Protein AF-A0A5F5XCV0-F1 (afdb_monomer)

Structure (mmCIF, N/CA/C/O backbone):
data_AF-A0A5F5XCV0-F1
#
_entry.id   AF-A0A5F5XCV0-F1
#
loop_
_atom_site.group_PDB
_atom_site.id
_atom_site.type_symbol
_atom_site.label_atom_id
_atom_site.label_alt_id
_atom_site.label_comp_id
_atom_site.label_asym_id
_atom_site.label_entity_id
_atom_site.label_seq_id
_atom_site.pdbx_PDB_ins_code
_atom_site.Cartn_x
_atom_site.Cartn_y
_atom_site.Cartn_z
_atom_site.occupancy
_atom_site.B_iso_or_equiv
_atom_site.auth_seq_id
_atom_site.auth_comp_id
_atom_site.auth_asym_id
_atom_site.auth_atom_id
_atom_site.pdbx_PDB_model_num
ATOM 1 N N . MET A 1 1 ? 91.899 13.703 -34.867 1.00 47.97 1 MET A N 1
ATOM 2 C CA . MET A 1 1 ? 92.633 13.160 -33.700 1.00 47.97 1 MET A CA 1
ATOM 3 C C . MET A 1 1 ? 92.925 14.343 -32.798 1.00 47.97 1 MET A C 1
ATOM 5 O O . MET A 1 1 ? 93.444 15.302 -33.359 1.00 47.97 1 MET A O 1
ATOM 9 N N . PRO A 1 2 ? 92.564 14.381 -31.502 1.00 49.28 2 PRO A N 1
ATOM 10 C CA . PRO A 1 2 ? 92.148 13.338 -30.543 1.00 49.28 2 PRO A CA 1
ATOM 11 C C . PRO A 1 2 ? 90.607 13.345 -30.382 1.00 49.28 2 PRO A C 1
ATOM 13 O O . PRO A 1 2 ? 89.945 14.008 -31.168 1.00 49.28 2 PRO A O 1
ATOM 16 N N . GLY A 1 3 ? 89.909 12.650 -29.487 1.00 38.75 3 GLY A N 1
ATOM 17 C CA . GLY A 1 3 ? 90.218 11.751 -28.380 1.00 38.75 3 GLY A CA 1
ATOM 18 C C . GLY A 1 3 ? 88.860 11.405 -27.751 1.00 38.75 3 GLY A C 1
ATOM 19 O O . GLY A 1 3 ? 88.042 12.288 -27.515 1.00 38.75 3 GLY A O 1
ATOM 20 N N . THR A 1 4 ? 88.583 10.117 -27.599 1.00 46.50 4 THR A N 1
ATOM 21 C CA . THR A 1 4 ? 87.334 9.547 -27.084 1.00 46.50 4 THR A CA 1
ATOM 22 C C . THR A 1 4 ? 87.167 9.822 -25.591 1.00 46.50 4 THR A C 1
ATOM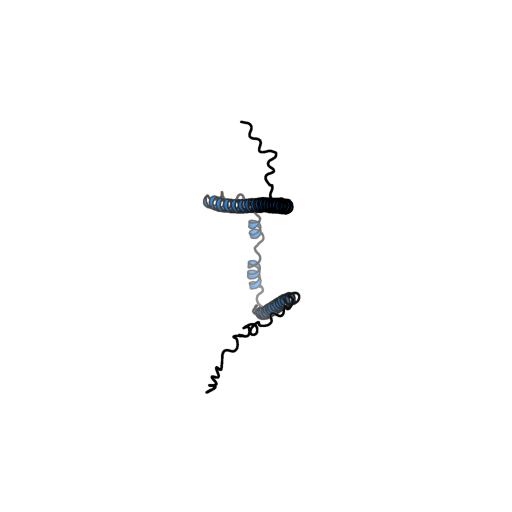 24 O O . THR A 1 4 ? 87.971 9.332 -24.800 1.00 46.50 4 THR A O 1
ATOM 27 N N . GLU A 1 5 ? 86.094 10.514 -25.200 1.00 46.44 5 GLU A N 1
ATOM 28 C CA . GLU A 1 5 ? 85.606 10.512 -23.818 1.00 46.44 5 GLU A CA 1
ATOM 29 C C . GLU A 1 5 ? 84.373 9.617 -23.681 1.00 46.44 5 GLU A C 1
ATOM 31 O O . GLU A 1 5 ? 83.333 9.804 -24.314 1.00 46.44 5 GLU A O 1
ATOM 36 N N . VAL A 1 6 ? 84.533 8.620 -22.819 1.00 48.06 6 VAL A N 1
ATOM 37 C CA . VAL A 1 6 ? 83.516 7.686 -22.356 1.00 48.06 6 VAL A CA 1
ATOM 38 C C . VAL A 1 6 ? 82.695 8.388 -21.273 1.00 48.06 6 VAL A C 1
ATOM 40 O O . VAL A 1 6 ? 83.192 8.627 -20.176 1.00 48.06 6 VAL A O 1
ATOM 43 N N . ARG A 1 7 ? 81.422 8.692 -21.552 1.00 42.59 7 ARG A N 1
ATOM 44 C CA . ARG A 1 7 ? 80.430 9.029 -20.518 1.00 42.59 7 ARG A CA 1
ATOM 45 C C . ARG A 1 7 ? 79.436 7.890 -20.374 1.00 42.59 7 ARG A C 1
ATOM 47 O O . ARG A 1 7 ? 78.501 7.738 -21.152 1.00 42.59 7 ARG A O 1
ATOM 54 N N . THR A 1 8 ? 79.665 7.093 -19.342 1.00 43.56 8 THR A N 1
ATOM 55 C CA . THR A 1 8 ? 78.715 6.132 -18.795 1.00 43.56 8 THR A CA 1
ATOM 56 C C . THR A 1 8 ? 77.560 6.880 -18.129 1.00 43.56 8 THR A C 1
ATOM 58 O O . THR A 1 8 ? 77.754 7.485 -17.075 1.00 43.56 8 THR A O 1
ATOM 61 N N . TRP A 1 9 ? 76.357 6.797 -18.698 1.00 41.25 9 TRP A N 1
ATOM 62 C CA . TRP A 1 9 ? 75.122 7.044 -17.956 1.00 41.25 9 TRP A CA 1
ATOM 63 C C . TRP A 1 9 ? 74.501 5.706 -17.576 1.00 41.25 9 TRP A C 1
ATOM 65 O O . TRP A 1 9 ? 74.055 4.919 -18.406 1.00 41.25 9 TRP A O 1
ATOM 75 N N . ARG A 1 10 ? 74.560 5.456 -16.273 1.00 38.31 10 ARG A N 1
ATOM 76 C CA . ARG A 1 10 ? 73.857 4.416 -15.537 1.00 38.31 10 ARG A CA 1
ATOM 77 C C . ARG A 1 10 ? 72.478 4.978 -15.146 1.00 38.31 10 ARG A C 1
ATOM 79 O O . ARG A 1 10 ? 72.411 6.123 -14.714 1.00 38.31 10 ARG A O 1
ATOM 86 N N . LEU A 1 11 ? 71.462 4.109 -15.208 1.00 39.38 11 LEU A N 1
ATOM 87 C CA . LEU A 1 11 ? 70.091 4.209 -14.667 1.00 39.38 11 LEU A CA 1
ATOM 88 C C . LEU A 1 11 ? 69.065 5.060 -15.435 1.00 39.38 11 LEU A C 1
ATOM 90 O O . LEU A 1 11 ? 68.991 6.270 -15.276 1.00 39.38 11 LEU A O 1
ATOM 94 N N . ALA A 1 12 ? 68.172 4.361 -16.139 1.00 36.94 12 ALA A N 1
ATOM 95 C CA . ALA A 1 12 ? 66.732 4.382 -15.854 1.00 36.94 12 ALA A CA 1
ATOM 96 C C . ALA A 1 12 ? 66.093 3.174 -16.563 1.00 36.94 12 ALA A C 1
ATOM 98 O O . ALA A 1 12 ? 65.501 3.277 -17.633 1.00 36.94 12 ALA A O 1
ATOM 99 N N . SER A 1 13 ? 66.313 1.988 -15.992 1.00 43.50 13 SER A N 1
ATOM 100 C CA . SER A 1 13 ? 65.548 0.785 -16.312 1.00 43.50 13 SER A CA 1
ATOM 101 C C . SER A 1 13 ? 64.083 1.010 -15.952 1.00 43.50 13 SER A C 1
ATOM 103 O O . SER A 1 13 ? 63.786 1.623 -14.928 1.00 43.50 13 SER A O 1
ATOM 105 N N . GLY A 1 14 ? 63.203 0.525 -16.826 1.00 40.91 14 GLY A N 1
ATOM 106 C CA . GLY A 1 14 ? 61.768 0.747 -16.794 1.00 40.91 14 GLY A CA 1
ATOM 107 C C . GLY A 1 14 ? 61.116 0.524 -15.433 1.00 40.91 14 GLY A C 1
ATOM 108 O O . GLY A 1 14 ? 61.407 -0.432 -14.716 1.00 40.91 14 GLY A O 1
ATOM 109 N N . SER A 1 15 ? 60.185 1.428 -15.142 1.00 44.56 15 SER A N 1
ATOM 110 C CA . SER A 1 15 ? 59.075 1.198 -14.232 1.00 44.56 15 SER A CA 1
ATOM 111 C C . SER A 1 15 ? 58.282 -0.012 -14.731 1.00 44.56 15 SER A C 1
ATOM 113 O O . SER A 1 15 ? 57.563 0.061 -15.726 1.00 44.56 15 SER A O 1
ATOM 115 N N . ALA A 1 16 ? 58.474 -1.139 -14.059 1.00 45.16 16 ALA A N 1
ATOM 116 C CA . ALA A 1 16 ? 57.535 -2.244 -14.031 1.00 45.16 16 ALA A CA 1
ATOM 117 C C . ALA A 1 16 ? 57.217 -2.471 -12.553 1.00 45.16 16 ALA A C 1
ATOM 119 O O . ALA A 1 16 ? 57.832 -3.298 -11.883 1.00 45.16 16 ALA A O 1
ATOM 120 N N . GLU A 1 17 ? 56.315 -1.644 -12.031 1.00 46.38 17 GLU A N 1
ATOM 121 C CA . GLU A 1 17 ? 55.653 -1.892 -10.755 1.00 46.38 17 GLU A CA 1
ATOM 122 C C . GLU A 1 17 ? 54.860 -3.208 -10.872 1.00 46.38 17 GLU A C 1
ATOM 124 O O . GLU A 1 17 ? 54.007 -3.324 -11.758 1.00 46.38 17 GLU A O 1
ATOM 129 N N . PRO A 1 18 ? 55.125 -4.225 -10.035 1.00 45.50 18 PRO A N 1
ATOM 130 C CA . PRO A 1 18 ? 54.272 -5.398 -9.963 1.00 45.50 18 PRO A CA 1
ATOM 131 C C . PRO A 1 18 ? 52.970 -5.048 -9.234 1.00 45.50 18 PRO A C 1
ATOM 133 O O . PRO A 1 18 ? 52.970 -4.452 -8.159 1.00 45.50 18 PRO A O 1
ATOM 136 N N . SER A 1 19 ? 51.858 -5.452 -9.842 1.00 44.06 19 SER A N 1
ATOM 137 C CA . SER A 1 19 ? 50.485 -5.323 -9.361 1.00 44.06 19 SER A CA 1
ATOM 138 C C . SER A 1 19 ? 50.319 -5.593 -7.855 1.00 44.06 19 SER A C 1
ATOM 140 O O . SER A 1 19 ? 50.746 -6.650 -7.379 1.00 44.06 19 SER A O 1
ATOM 142 N N . PRO A 1 20 ? 49.596 -4.746 -7.097 1.00 43.84 20 PRO A N 1
ATOM 143 C CA . PRO A 1 20 ? 49.143 -5.090 -5.758 1.00 43.84 20 PRO A CA 1
ATOM 144 C C . PRO A 1 20 ? 47.879 -5.945 -5.897 1.00 43.84 20 PRO A C 1
ATOM 146 O O . PRO A 1 20 ? 46.755 -5.483 -5.721 1.00 43.84 20 PRO A O 1
ATOM 149 N N . SER A 1 21 ? 48.041 -7.197 -6.318 1.00 52.34 21 SER A N 1
ATOM 150 C CA . SER A 1 21 ? 46.919 -8.125 -6.507 1.00 52.34 21 SER A CA 1
ATOM 151 C C . SER A 1 21 ? 47.258 -9.507 -5.980 1.00 52.34 21 SER A C 1
ATOM 153 O O . SER A 1 21 ? 47.162 -10.488 -6.702 1.00 52.34 21 SER A O 1
ATOM 155 N N . ALA A 1 22 ? 47.689 -9.594 -4.727 1.00 51.59 22 ALA A N 1
ATOM 156 C CA . ALA A 1 22 ? 47.672 -10.842 -3.974 1.00 51.59 22 ALA A CA 1
ATOM 157 C C . ALA A 1 22 ? 48.136 -10.550 -2.555 1.00 5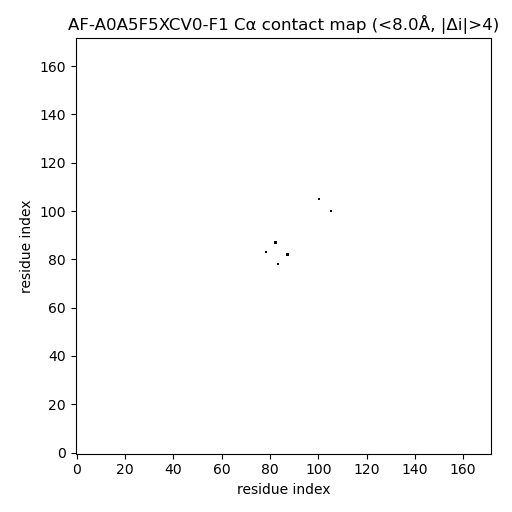1.59 22 ALA A C 1
ATOM 159 O O . ALA A 1 22 ? 49.332 -10.556 -2.305 1.00 51.59 22 ALA A O 1
ATOM 160 N N . LEU A 1 23 ? 47.201 -10.258 -1.654 1.00 51.03 23 LEU A N 1
ATOM 161 C CA . LEU A 1 23 ? 47.233 -10.625 -0.235 1.00 51.03 23 LEU A CA 1
ATOM 162 C C . LEU A 1 23 ? 45.992 -9.996 0.409 1.00 51.03 23 LEU A C 1
ATOM 164 O O . LEU A 1 23 ? 45.777 -8.796 0.280 1.00 51.03 23 LEU A O 1
ATOM 168 N N . TRP A 1 24 ? 45.206 -10.831 1.094 1.00 42.75 24 TRP A N 1
ATOM 169 C CA . TRP A 1 24 ? 43.953 -10.529 1.809 1.00 42.75 24 TRP A CA 1
ATOM 170 C C . TRP A 1 24 ? 42.642 -10.618 1.016 1.00 42.75 24 TRP A C 1
ATOM 172 O O . TRP A 1 24 ? 41.811 -9.720 1.045 1.00 42.75 24 TRP A O 1
ATOM 182 N N . PHE A 1 25 ? 42.380 -11.793 0.444 1.00 38.69 25 PHE A N 1
ATOM 183 C CA . PHE A 1 25 ? 41.033 -12.362 0.539 1.00 38.69 25 PHE A CA 1
ATOM 184 C C . PHE A 1 25 ? 41.095 -13.515 1.548 1.00 38.69 25 PHE A C 1
ATOM 186 O O . PHE A 1 25 ? 41.779 -14.504 1.271 1.00 38.69 25 PHE A O 1
ATOM 193 N N . PRO A 1 26 ? 40.445 -13.440 2.725 1.00 47.22 26 PRO A N 1
ATOM 194 C CA . PRO A 1 26 ? 40.157 -14.658 3.456 1.00 47.22 26 PRO A CA 1
ATOM 195 C C . PRO A 1 26 ? 39.203 -15.472 2.583 1.00 47.22 26 PRO A C 1
ATOM 197 O O . PRO A 1 26 ? 38.167 -14.977 2.142 1.00 47.22 26 PRO A O 1
ATOM 200 N N . ASN A 1 27 ? 39.617 -16.701 2.290 1.00 41.75 27 ASN A N 1
ATOM 201 C CA . ASN A 1 27 ? 38.875 -17.698 1.538 1.00 41.75 27 ASN A CA 1
ATOM 202 C C . ASN A 1 27 ? 37.406 -17.750 1.982 1.00 41.75 27 ASN A C 1
ATOM 204 O O . ASN A 1 27 ? 37.063 -18.405 2.965 1.00 41.75 27 ASN A O 1
ATOM 208 N N . GLY A 1 28 ? 36.532 -17.104 1.213 1.00 46.94 28 GLY A N 1
ATOM 209 C CA . GLY A 1 28 ? 35.109 -17.403 1.174 1.00 46.94 28 GLY A CA 1
ATOM 210 C C . GLY A 1 28 ? 34.927 -18.738 0.470 1.00 46.94 28 GLY A C 1
ATOM 211 O O . GLY A 1 28 ? 34.464 -18.788 -0.666 1.00 46.94 28 GLY A O 1
ATOM 212 N N . ALA A 1 29 ? 35.353 -19.821 1.122 1.00 41.91 29 ALA A N 1
ATOM 213 C CA . ALA A 1 29 ? 34.950 -21.153 0.726 1.00 41.91 29 ALA A CA 1
ATOM 214 C C . ALA A 1 29 ? 33.429 -21.200 0.876 1.00 41.91 29 ALA A C 1
ATOM 216 O O . ALA A 1 29 ? 32.887 -21.148 1.981 1.00 41.91 29 ALA A O 1
ATOM 217 N N . SER A 1 30 ? 32.755 -21.237 -0.265 1.00 53.91 30 SER A N 1
ATOM 218 C CA . SER A 1 30 ? 31.337 -21.496 -0.433 1.00 53.91 30 SER A CA 1
ATOM 219 C C . SER A 1 30 ? 30.989 -22.870 0.147 1.00 53.91 30 SER A C 1
ATOM 221 O O . SER A 1 30 ? 30.800 -23.856 -0.559 1.00 53.91 30 SER A O 1
ATOM 223 N N . ALA A 1 31 ? 30.882 -22.951 1.471 1.00 56.09 31 ALA A N 1
ATOM 224 C CA . ALA A 1 31 ? 30.218 -24.057 2.131 1.00 56.09 31 ALA A CA 1
ATOM 225 C C . ALA A 1 31 ? 28.718 -23.911 1.849 1.00 56.09 31 ALA A C 1
ATOM 227 O O . ALA A 1 31 ? 28.010 -23.122 2.472 1.00 56.09 31 ALA A O 1
ATOM 228 N N . HIS A 1 32 ? 28.255 -24.639 0.837 1.00 57.94 32 HIS A N 1
ATOM 229 C CA . HIS A 1 32 ? 26.856 -24.753 0.447 1.00 57.94 32 HIS A CA 1
ATOM 230 C C . HIS A 1 32 ? 25.911 -24.804 1.674 1.00 57.94 32 HIS A C 1
ATOM 232 O O . HIS A 1 32 ? 26.043 -25.705 2.509 1.00 57.94 32 HIS A O 1
ATOM 238 N N . PRO A 1 33 ? 24.891 -23.930 1.781 1.00 60.94 33 PRO A N 1
ATOM 239 C CA . PRO A 1 33 ? 24.037 -23.824 2.966 1.00 60.94 33 PRO A CA 1
ATOM 240 C C . PRO A 1 33 ? 22.978 -24.935 3.047 1.00 60.94 33 PRO A C 1
ATOM 242 O O . PRO A 1 33 ? 21.943 -24.765 3.676 1.00 60.94 33 PRO A O 1
ATOM 245 N N . LYS A 1 34 ? 23.191 -26.100 2.428 1.00 61.31 34 LYS A N 1
ATOM 246 C CA . LYS A 1 34 ? 22.213 -27.199 2.485 1.00 61.31 34 LYS A CA 1
ATOM 247 C C . LYS A 1 34 ? 22.233 -27.939 3.829 1.00 61.31 34 LYS A C 1
ATOM 249 O O . LYS A 1 34 ? 21.237 -28.550 4.200 1.00 61.31 34 LYS A O 1
ATOM 254 N N . MET A 1 35 ? 23.339 -27.857 4.578 1.00 62.44 35 MET A N 1
ATOM 255 C CA . MET A 1 35 ? 23.522 -28.594 5.841 1.00 62.44 35 MET A CA 1
ATOM 256 C C . MET A 1 35 ? 23.597 -27.697 7.087 1.00 62.44 35 MET A C 1
ATOM 258 O O . MET A 1 35 ? 23.279 -28.164 8.178 1.00 62.44 35 MET A O 1
ATOM 262 N N . ALA A 1 36 ? 23.929 -26.408 6.941 1.00 74.62 36 ALA A N 1
ATOM 263 C CA . ALA A 1 36 ? 24.032 -25.472 8.067 1.00 74.62 36 ALA A CA 1
ATOM 264 C C . ALA A 1 36 ? 22.673 -25.185 8.732 1.00 74.62 36 ALA A C 1
ATOM 266 O O . ALA A 1 36 ? 22.591 -25.078 9.950 1.00 74.62 36 ALA A O 1
ATOM 267 N N . TRP A 1 37 ? 21.586 -25.148 7.956 1.00 76.44 37 TRP A N 1
ATOM 268 C CA . TRP A 1 37 ? 20.236 -24.891 8.472 1.00 76.44 37 TRP A CA 1
ATOM 269 C C . TRP A 1 37 ? 19.725 -26.037 9.342 1.00 76.44 37 TRP A C 1
ATOM 271 O O . TRP A 1 37 ? 19.137 -25.804 10.391 1.00 76.44 37 TRP A O 1
ATOM 281 N N . ARG A 1 38 ? 20.011 -27.287 8.955 1.00 84.75 38 ARG A N 1
ATOM 282 C CA . ARG A 1 38 ? 19.675 -28.463 9.769 1.00 84.75 38 ARG A CA 1
ATOM 283 C C . ARG A 1 38 ? 20.459 -28.453 11.078 1.00 84.75 38 ARG A C 1
ATOM 285 O O . ARG A 1 38 ? 19.890 -28.768 12.111 1.00 84.75 38 ARG A O 1
ATOM 292 N N . GLN A 1 39 ? 21.731 -28.054 11.048 1.00 82.62 39 GLN A N 1
ATOM 293 C CA . GLN A 1 39 ? 22.548 -27.935 12.258 1.00 82.62 39 GLN A CA 1
ATOM 294 C C . GLN A 1 39 ? 22.094 -26.789 13.170 1.00 82.62 39 GLN A C 1
ATOM 296 O O . GLN A 1 39 ? 22.029 -26.986 14.376 1.00 82.62 39 GLN A O 1
ATOM 301 N N . LEU A 1 40 ? 21.708 -25.639 12.611 1.00 88.56 40 LEU A N 1
ATOM 302 C CA . LEU A 1 40 ? 21.109 -24.527 13.357 1.00 88.56 40 LEU A CA 1
ATOM 303 C C . LEU A 1 40 ? 19.780 -24.927 14.009 1.00 88.56 40 LEU A C 1
ATOM 305 O O . LEU A 1 40 ? 19.578 -24.666 15.193 1.00 88.56 40 LEU A O 1
ATOM 309 N N . LEU A 1 41 ? 18.903 -25.613 13.268 1.00 90.31 41 LEU A N 1
ATOM 310 C CA . LEU A 1 41 ? 17.641 -26.136 13.797 1.00 90.31 41 LEU A CA 1
ATOM 311 C C . LEU A 1 41 ? 17.884 -27.158 14.911 1.00 90.31 41 LEU A C 1
ATOM 313 O O . LEU A 1 41 ? 17.292 -27.045 15.978 1.00 90.31 41 LEU A O 1
ATOM 317 N N . LEU A 1 42 ? 18.796 -28.112 14.705 1.00 90.38 42 LEU A N 1
ATOM 318 C CA . LEU A 1 42 ? 19.147 -29.109 15.719 1.00 90.38 42 LEU A CA 1
ATOM 319 C C . LEU A 1 42 ? 19.761 -28.466 16.968 1.00 90.38 42 LEU A C 1
ATOM 321 O O . LEU A 1 42 ? 19.374 -28.822 18.075 1.00 90.38 42 LEU A O 1
ATOM 325 N N . ALA A 1 43 ? 20.666 -27.497 16.813 1.00 91.25 43 ALA A N 1
ATOM 326 C CA . ALA A 1 43 ? 21.261 -26.773 17.935 1.00 91.25 43 ALA A CA 1
ATOM 327 C C . ALA A 1 43 ? 20.211 -25.975 18.726 1.00 91.25 43 ALA A C 1
ATOM 329 O O . ALA A 1 43 ? 20.253 -25.963 19.953 1.00 91.25 43 ALA A O 1
ATOM 330 N N . CYS A 1 44 ? 19.240 -25.366 18.038 1.00 92.38 44 CYS A N 1
ATOM 331 C CA . CYS A 1 44 ? 18.120 -24.660 18.659 1.00 92.38 44 CYS A CA 1
ATOM 332 C C . CYS A 1 44 ? 17.167 -25.615 19.400 1.00 92.38 44 CYS A C 1
ATOM 334 O O . CYS A 1 44 ? 16.746 -25.331 20.518 1.00 92.38 44 CYS A O 1
ATOM 336 N N . CYS A 1 45 ? 16.869 -26.784 18.828 1.00 91.81 45 CYS A N 1
ATOM 337 C CA . CYS A 1 45 ? 16.074 -27.807 19.507 1.00 91.81 45 CYS A CA 1
ATOM 338 C C . CYS A 1 45 ? 16.790 -28.361 20.747 1.00 91.81 45 CYS A C 1
ATOM 340 O O . CYS A 1 45 ? 16.161 -28.550 21.786 1.00 91.81 45 CYS A O 1
ATOM 342 N N . LEU A 1 46 ? 18.101 -28.602 20.655 1.00 91.81 46 LEU A N 1
ATOM 343 C CA . LEU A 1 46 ? 18.907 -29.085 21.776 1.00 91.81 46 LEU A CA 1
ATOM 344 C C . LEU A 1 46 ? 18.998 -28.043 22.896 1.00 91.81 46 LEU A C 1
ATOM 346 O O . LEU A 1 46 ? 18.846 -28.402 24.061 1.00 91.81 46 LEU A O 1
ATOM 350 N N . SER A 1 47 ? 19.182 -26.760 22.569 1.00 90.88 47 SER A N 1
ATOM 351 C CA . SER A 1 47 ? 19.192 -25.699 23.582 1.00 90.88 47 SER A CA 1
ATOM 352 C C . SER A 1 47 ? 17.829 -25.541 24.258 1.00 90.88 47 SER A C 1
ATOM 354 O O . SER A 1 47 ? 17.770 -25.426 25.480 1.00 90.88 47 SER A O 1
ATOM 356 N N . ALA A 1 48 ? 16.731 -25.623 23.500 1.00 92.12 48 ALA A N 1
ATOM 357 C CA . ALA A 1 48 ? 15.381 -25.617 24.056 1.00 92.12 48 ALA A CA 1
ATOM 358 C C . ALA A 1 48 ? 15.133 -26.815 24.989 1.00 92.12 48 ALA A C 1
ATOM 360 O O . ALA A 1 48 ? 14.557 -26.641 26.059 1.00 92.12 48 ALA A O 1
ATOM 361 N N . ALA A 1 49 ? 15.607 -28.014 24.632 1.00 90.50 49 ALA A N 1
ATOM 362 C CA . ALA A 1 49 ? 15.492 -29.193 25.488 1.00 90.50 49 ALA A CA 1
ATOM 363 C C . ALA A 1 49 ? 16.254 -29.024 26.814 1.00 90.50 49 ALA A C 1
ATOM 365 O O . ALA A 1 49 ? 15.694 -29.314 27.865 1.00 90.50 49 ALA A O 1
ATOM 366 N N . VAL A 1 50 ? 17.481 -28.488 26.785 1.00 89.06 50 VAL A N 1
ATOM 367 C CA . VAL A 1 50 ? 18.276 -28.204 27.999 1.00 89.06 50 VAL A CA 1
ATOM 368 C C . VAL A 1 50 ? 17.605 -27.144 28.884 1.00 89.06 50 VAL A C 1
ATOM 370 O O . VAL A 1 50 ? 17.607 -27.249 30.112 1.00 89.06 50 VAL A O 1
ATOM 373 N N . LEU A 1 51 ? 16.992 -26.123 28.281 1.00 87.50 51 LEU A N 1
ATOM 374 C CA . LEU A 1 51 ? 16.203 -25.144 29.032 1.00 87.50 51 LEU A CA 1
ATOM 375 C C . LEU A 1 51 ? 14.988 -25.814 29.686 1.00 87.50 51 LEU A C 1
ATOM 377 O O . LEU A 1 51 ? 14.733 -25.604 30.864 1.00 87.50 51 LEU A O 1
ATOM 381 N N . LEU A 1 52 ? 14.272 -26.679 28.970 1.00 85.44 52 LEU A N 1
ATOM 382 C CA . LEU A 1 52 ? 13.116 -27.379 29.530 1.00 85.44 52 LEU A CA 1
ATOM 383 C C . LEU A 1 52 ? 13.495 -28.335 30.672 1.00 85.44 52 LEU A C 1
ATOM 385 O O . LEU A 1 52 ? 12.770 -28.375 31.662 1.00 85.44 52 LEU A O 1
ATOM 389 N N . THR A 1 53 ? 14.625 -29.048 30.592 1.00 78.88 53 THR A N 1
ATOM 390 C CA . THR A 1 53 ? 15.069 -29.946 31.678 1.00 78.88 53 THR A CA 1
ATOM 391 C C . THR A 1 53 ? 15.462 -29.172 32.933 1.00 78.88 53 THR A C 1
ATOM 393 O O . THR A 1 53 ? 15.055 -29.538 34.033 1.00 78.88 53 THR A 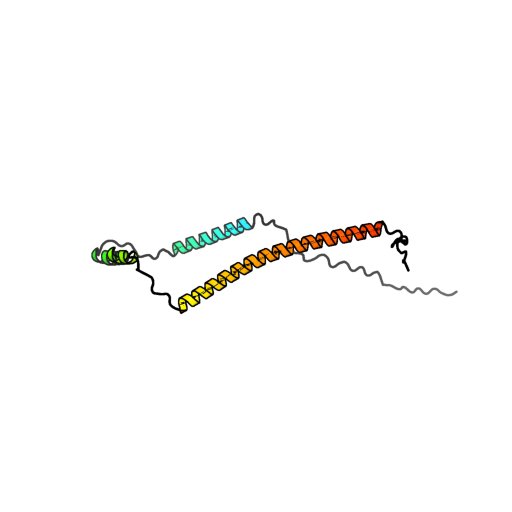O 1
ATOM 396 N N . THR A 1 54 ? 16.168 -28.050 32.770 1.00 77.19 54 THR A N 1
ATOM 397 C CA . THR A 1 54 ? 16.561 -27.194 33.903 1.00 77.19 54 THR A CA 1
ATOM 398 C C . THR A 1 54 ? 15.364 -26.468 34.531 1.00 77.19 54 THR A C 1
ATOM 400 O O . THR A 1 54 ? 15.333 -26.264 35.743 1.00 77.19 54 THR A O 1
ATOM 403 N N . LEU A 1 55 ? 14.327 -26.133 33.749 1.00 67.12 55 LEU A N 1
ATOM 404 C CA . LEU A 1 55 ? 13.056 -25.629 34.288 1.00 67.12 55 LEU A CA 1
ATOM 405 C C . LEU A 1 55 ? 12.239 -26.720 35.000 1.00 67.12 55 LEU A C 1
ATOM 407 O O . LEU A 1 55 ? 11.548 -26.419 35.973 1.00 67.12 55 LEU A O 1
ATOM 411 N N . GLN A 1 56 ? 12.315 -27.975 34.556 1.00 60.38 56 GLN A N 1
ATOM 412 C CA . GLN A 1 56 ? 11.628 -29.097 35.201 1.00 60.38 56 GLN A CA 1
ATOM 413 C C . GLN A 1 56 ? 12.231 -29.411 36.580 1.00 60.38 56 GLN A C 1
ATOM 415 O O . GLN A 1 56 ? 11.497 -29.723 37.516 1.00 60.38 56 GLN A O 1
ATOM 420 N N . GLU A 1 57 ? 13.542 -29.221 36.739 1.00 58.25 57 GLU A N 1
ATOM 421 C CA . GLU A 1 57 ? 14.245 -29.284 38.029 1.00 58.25 57 GLU A CA 1
ATOM 422 C C . GLU A 1 57 ? 13.915 -28.086 38.945 1.00 58.25 57 GLU A C 1
ATOM 424 O O . GLU A 1 57 ? 13.964 -28.207 40.168 1.00 58.25 57 GLU A O 1
ATOM 429 N N . GLY A 1 58 ? 13.482 -26.953 38.377 1.00 57.34 58 GLY A N 1
ATOM 430 C CA . GLY A 1 58 ? 12.940 -25.799 39.109 1.00 57.34 58 GLY A CA 1
ATOM 431 C C . GLY A 1 58 ? 11.450 -25.900 39.474 1.00 57.34 58 GLY A C 1
ATOM 432 O O . GLY A 1 58 ? 10.959 -25.095 40.263 1.00 57.34 58 GLY A O 1
ATOM 433 N N . ALA A 1 59 ? 10.723 -26.892 38.946 1.00 49.91 59 ALA A N 1
ATOM 434 C CA . ALA A 1 59 ? 9.303 -27.131 39.234 1.00 49.91 59 ALA A CA 1
ATOM 435 C C . ALA A 1 59 ? 9.072 -28.051 40.455 1.00 49.91 59 ALA A C 1
ATOM 437 O O . ALA A 1 59 ? 7.949 -28.476 40.723 1.00 49.91 59 ALA A O 1
ATOM 438 N N . GLY A 1 60 ? 10.130 -28.353 41.214 1.00 53.31 60 GLY A N 1
ATOM 439 C CA . GLY A 1 60 ? 10.113 -29.166 42.431 1.00 53.31 60 GLY A CA 1
ATOM 440 C C . GLY A 1 60 ? 9.998 -28.351 43.721 1.00 53.31 60 GLY A C 1
ATOM 441 O O . GLY A 1 60 ? 10.758 -28.576 44.654 1.00 53.31 60 GLY A O 1
ATOM 442 N N . ALA A 1 61 ? 9.074 -27.395 43.794 1.00 49.62 61 ALA A N 1
ATOM 443 C CA . ALA A 1 61 ? 8.699 -26.741 45.050 1.00 49.62 61 ALA A CA 1
ATOM 444 C C . ALA A 1 61 ? 7.173 -26.631 45.151 1.00 49.62 61 ALA A C 1
ATOM 446 O O . ALA A 1 61 ? 6.614 -25.557 45.343 1.00 49.62 61 ALA A O 1
ATOM 447 N N . SER A 1 62 ? 6.486 -27.763 44.995 1.00 43.81 62 SER A N 1
ATOM 448 C CA . SER A 1 62 ? 5.082 -27.895 45.373 1.00 43.81 62 SER A CA 1
ATOM 449 C C . SER A 1 62 ? 4.983 -28.880 46.532 1.00 43.81 62 SER A C 1
ATOM 451 O O . SER A 1 62 ? 5.116 -30.086 46.353 1.00 43.81 62 SER A O 1
ATO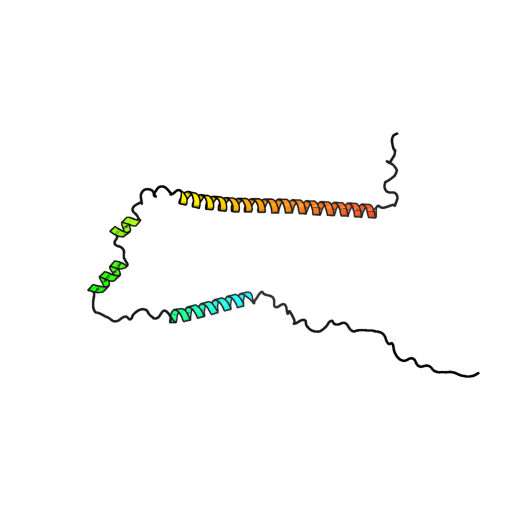M 453 N N . VAL A 1 63 ? 4.881 -28.277 47.719 1.00 40.06 63 VAL A N 1
ATOM 454 C CA . VAL A 1 63 ? 4.282 -28.728 48.985 1.00 40.06 63 VAL A CA 1
ATOM 455 C C . VAL A 1 63 ? 4.174 -30.244 49.197 1.00 40.06 63 VAL A C 1
ATOM 457 O O . VAL A 1 63 ? 3.434 -30.954 48.521 1.00 40.06 63 VAL A O 1
ATOM 460 N N . GLY A 1 64 ? 4.885 -30.703 50.228 1.00 36.75 64 GLY A N 1
ATOM 461 C CA . GLY A 1 64 ? 4.990 -32.095 50.634 1.00 36.75 64 GLY A CA 1
ATOM 462 C C . GLY A 1 64 ? 3.657 -32.799 50.877 1.00 36.75 64 GLY A C 1
ATOM 463 O O . GLY A 1 64 ? 2.728 -32.282 51.494 1.00 36.75 64 GLY A O 1
ATOM 464 N N . THR A 1 65 ? 3.616 -34.050 50.441 1.00 47.94 65 THR A N 1
ATOM 465 C CA . THR A 1 65 ? 2.661 -35.047 50.902 1.00 47.94 65 THR A CA 1
ATOM 466 C C . THR A 1 65 ? 3.081 -35.522 52.292 1.00 47.94 65 THR A C 1
ATOM 468 O O . THR A 1 65 ? 3.966 -36.369 52.419 1.00 47.94 65 THR A O 1
ATOM 471 N N . GLN A 1 66 ? 2.437 -35.001 53.335 1.00 33.44 66 GLN A N 1
ATOM 472 C CA . GLN A 1 66 ? 2.360 -35.677 54.628 1.00 33.44 66 GLN A CA 1
ATOM 473 C C . GLN A 1 66 ? 0.886 -35.853 55.007 1.00 33.44 66 GLN A C 1
ATOM 475 O O . GLN A 1 66 ? 0.180 -34.912 55.347 1.00 33.44 66 GLN A O 1
ATOM 480 N N . GLN A 1 67 ? 0.431 -37.078 54.763 1.00 40.59 67 GLN A N 1
ATOM 481 C CA . GLN A 1 67 ? -0.471 -37.899 55.563 1.00 40.59 67 GLN A CA 1
ATOM 482 C C . GLN A 1 67 ? -1.283 -37.230 56.698 1.00 40.59 67 GLN A C 1
ATOM 484 O O . GLN A 1 67 ? -0.729 -36.681 57.642 1.00 40.59 67 GLN A O 1
ATOM 489 N N . GLU A 1 68 ? -2.606 -37.408 56.590 1.00 42.56 68 GLU A N 1
ATOM 490 C CA . GLU A 1 68 ? -3.610 -37.545 57.663 1.00 42.56 68 GLU A CA 1
ATOM 491 C C . GLU A 1 68 ? -3.544 -36.578 58.856 1.00 42.56 68 GLU A C 1
ATOM 493 O O . GLU A 1 68 ? -3.076 -36.929 59.933 1.00 42.56 68 GLU A O 1
ATOM 498 N N . ALA A 1 69 ? -4.165 -35.406 58.707 1.00 39.62 69 ALA A N 1
ATOM 499 C CA . ALA A 1 69 ? -4.956 -34.767 59.764 1.00 39.62 69 ALA A CA 1
ATOM 500 C C . ALA A 1 69 ? -5.756 -33.598 59.167 1.00 39.62 69 ALA A C 1
ATOM 502 O O . ALA A 1 69 ? -5.174 -32.638 58.671 1.00 39.62 69 ALA A O 1
ATOM 503 N N . GLY A 1 70 ? -7.088 -33.670 59.226 1.00 42.72 70 GLY A N 1
ATOM 504 C CA . GLY A 1 70 ? -7.977 -32.550 58.894 1.00 42.72 70 GLY A CA 1
ATOM 505 C C . GLY A 1 70 ? -8.723 -32.706 57.570 1.00 42.72 70 GLY A C 1
ATOM 506 O O . GLY A 1 70 ? -8.483 -31.957 56.625 1.00 42.72 70 GLY A O 1
ATOM 507 N N . GLN A 1 71 ? -9.667 -33.651 57.516 1.00 44.69 71 GLN A N 1
ATOM 508 C CA . GLN A 1 71 ? -10.684 -33.692 56.454 1.00 44.69 71 GLN A CA 1
ATOM 509 C C . GLN A 1 71 ? -11.531 -32.405 56.407 1.00 44.69 71 GLN A C 1
ATOM 511 O O . GLN A 1 71 ? -12.005 -32.043 55.340 1.00 44.69 71 GLN A O 1
ATOM 516 N N . ASP A 1 72 ? -11.598 -31.637 57.497 1.00 48.69 72 ASP A N 1
ATOM 517 C CA . ASP A 1 72 ? -12.467 -30.456 57.591 1.00 48.69 72 ASP A CA 1
ATOM 518 C C . ASP A 1 72 ? -11.912 -29.178 56.924 1.00 48.69 72 ASP A C 1
ATOM 520 O O . ASP A 1 72 ? -12.647 -28.212 56.748 1.00 48.69 72 ASP A O 1
ATOM 524 N N . VAL A 1 73 ? -10.626 -29.136 56.537 1.00 49.19 73 VAL A N 1
ATOM 525 C CA . VAL A 1 73 ? -10.001 -27.931 55.931 1.00 49.19 73 VAL A CA 1
ATOM 526 C C . VAL A 1 73 ? -9.854 -28.052 54.408 1.00 49.19 73 VAL A C 1
ATOM 528 O O . VAL A 1 73 ? -9.801 -27.048 53.700 1.00 49.19 73 VAL A O 1
ATOM 531 N N . ARG A 1 74 ? -9.815 -29.278 53.868 1.00 47.94 74 ARG A N 1
ATOM 532 C CA . ARG A 1 74 ? -9.687 -29.514 52.418 1.00 47.94 74 ARG A CA 1
ATOM 533 C C . ARG A 1 74 ? -10.971 -29.202 51.654 1.00 47.94 74 ARG A C 1
ATOM 535 O O . ARG A 1 74 ? -10.893 -28.689 50.541 1.00 47.94 74 ARG A O 1
ATOM 542 N N . GLU A 1 75 ? -12.126 -29.447 52.268 1.00 54.53 75 GLU A N 1
ATOM 543 C CA . GLU A 1 75 ? -13.424 -29.169 51.652 1.00 54.53 75 GLU A CA 1
ATOM 544 C C . GLU A 1 75 ? -13.625 -27.667 51.391 1.00 54.53 75 GLU A C 1
ATOM 546 O O . GLU A 1 75 ? -14.114 -27.304 50.326 1.00 54.53 75 GLU A O 1
ATOM 551 N N . ASP A 1 76 ? -13.154 -26.787 52.281 1.00 55.94 76 ASP A N 1
ATOM 552 C CA . ASP A 1 76 ? -13.243 -25.324 52.122 1.00 55.94 76 ASP A CA 1
ATOM 553 C C . ASP A 1 76 ? -12.369 -24.795 50.962 1.00 55.94 76 ASP A C 1
ATOM 555 O O . ASP A 1 76 ? -12.743 -23.871 50.235 1.00 55.94 76 ASP A O 1
ATOM 559 N N . VAL A 1 77 ? -11.210 -25.422 50.721 1.00 56.50 77 VAL A N 1
ATOM 560 C CA . VAL A 1 77 ? -10.290 -25.029 49.637 1.00 56.50 77 VAL A CA 1
ATOM 561 C C . VAL A 1 77 ? -10.742 -25.577 48.281 1.00 56.50 77 VAL A C 1
ATOM 563 O O . VAL A 1 77 ? -10.657 -24.866 47.278 1.00 56.50 77 VAL A O 1
ATOM 566 N N . GLU A 1 78 ? -11.263 -26.805 48.223 1.00 56.19 78 GLU A N 1
ATOM 567 C CA . GLU A 1 78 ? -11.800 -27.383 46.983 1.00 56.19 78 GLU A CA 1
ATOM 568 C C . GLU A 1 78 ? -13.117 -26.709 46.558 1.00 56.19 78 GLU A C 1
ATOM 570 O O . GLU A 1 78 ? -13.307 -26.433 45.370 1.00 56.19 78 GLU A O 1
ATOM 575 N N . GLN A 1 79 ? -13.966 -26.312 47.515 1.00 58.47 79 GLN A N 1
ATOM 576 C CA . GLN A 1 79 ? -15.161 -25.491 47.261 1.00 58.47 79 GLN A CA 1
ATOM 577 C C . GLN A 1 79 ? -14.826 -24.098 46.704 1.00 58.47 79 GLN A C 1
ATOM 579 O O . GLN A 1 79 ? -15.651 -23.482 46.034 1.00 58.47 79 GLN A O 1
ATOM 584 N N . LYS A 1 80 ? -13.606 -23.596 46.927 1.00 59.25 80 LYS A N 1
ATOM 585 C CA . LYS A 1 80 ? -13.156 -22.303 46.394 1.00 59.25 80 LYS A CA 1
ATOM 586 C C . LYS A 1 80 ? -12.682 -22.372 44.939 1.00 59.25 80 LYS A C 1
ATOM 588 O O . LYS A 1 80 ? -12.702 -21.355 44.247 1.00 59.25 80 LYS A O 1
ATOM 593 N N . ILE A 1 81 ? -12.249 -23.545 44.472 1.00 71.94 81 ILE A N 1
ATOM 594 C CA . ILE A 1 81 ? -11.813 -23.771 43.082 1.00 71.94 81 ILE A CA 1
ATOM 595 C C . ILE A 1 81 ? -13.020 -24.098 42.190 1.00 71.94 81 ILE A C 1
ATOM 597 O O . ILE A 1 81 ? -13.067 -23.680 41.031 1.00 71.94 81 ILE A O 1
ATOM 601 N N . PHE A 1 82 ? -14.022 -24.793 42.736 1.00 75.88 82 PHE A N 1
ATOM 602 C CA . PHE A 1 82 ? -15.255 -25.128 42.032 1.00 75.88 82 PHE A CA 1
ATOM 603 C C . PHE A 1 82 ? -16.369 -24.137 42.358 1.00 75.88 82 PHE A C 1
ATOM 605 O O . PHE A 1 82 ? -17.025 -24.206 43.391 1.00 75.88 82 PHE A O 1
ATOM 612 N N . MET A 1 83 ? -16.607 -23.217 41.426 1.00 83.69 83 MET A N 1
ATOM 613 C CA . MET A 1 83 ? -17.750 -22.313 41.494 1.00 83.69 83 MET A CA 1
ATOM 614 C C . MET A 1 83 ? -19.062 -23.109 41.494 1.00 83.69 83 MET A C 1
ATOM 616 O O . MET A 1 83 ? -19.283 -23.953 40.625 1.00 83.69 83 MET A O 1
ATOM 620 N N . GLN A 1 84 ? -19.931 -22.825 42.465 1.00 86.31 84 GLN A N 1
ATOM 621 C CA . GLN A 1 84 ? -21.211 -23.508 42.651 1.00 86.31 84 GLN A CA 1
ATOM 622 C C . GLN A 1 84 ? -22.094 -23.391 41.393 1.00 86.31 84 GLN A C 1
ATOM 624 O O . GLN A 1 84 ? -22.112 -22.347 40.743 1.00 86.31 84 GLN A O 1
ATOM 629 N N . GLU A 1 85 ? -22.853 -24.438 41.042 1.00 80.06 85 GLU A N 1
ATOM 630 C CA . GLU A 1 85 ? -23.669 -24.468 39.810 1.00 80.06 85 GLU A CA 1
ATOM 631 C C . GLU A 1 85 ? -24.650 -23.289 39.697 1.00 80.06 85 GLU A C 1
ATOM 633 O O . GLU A 1 85 ? -24.873 -22.756 38.610 1.00 80.06 85 GLU A O 1
ATOM 638 N N . SER A 1 86 ? -25.209 -22.837 40.820 1.00 80.12 86 SER A N 1
ATOM 639 C CA . SER A 1 86 ? -26.059 -21.644 40.919 1.00 80.12 86 SER A CA 1
ATOM 640 C C . SER A 1 86 ? -25.327 -20.374 40.468 1.00 80.12 86 SER A C 1
ATOM 642 O O . SER A 1 86 ? -25.883 -19.593 39.688 1.00 80.12 86 SER A O 1
ATOM 644 N N . ASP A 1 87 ? -24.073 -20.198 40.881 1.00 82.69 87 ASP A N 1
ATOM 645 C CA . ASP A 1 87 ? -23.212 -19.085 40.478 1.00 82.69 87 ASP A CA 1
ATOM 646 C C . ASP A 1 87 ? -22.728 -19.230 39.036 1.00 82.69 87 ASP A C 1
ATOM 648 O O . ASP A 1 87 ? -22.793 -18.271 38.263 1.00 82.69 87 ASP A O 1
ATOM 652 N N . ALA A 1 88 ? -22.355 -20.442 38.619 1.00 83.62 88 ALA A N 1
ATOM 653 C CA . ALA A 1 88 ? -21.990 -20.741 37.237 1.00 83.62 88 ALA A CA 1
ATOM 654 C C . ALA A 1 88 ? -23.162 -20.481 36.265 1.00 83.62 88 ALA A C 1
ATOM 656 O O . ALA A 1 88 ? -22.971 -19.957 35.162 1.00 83.62 88 ALA A O 1
ATOM 657 N N . SER A 1 89 ? -24.401 -20.757 36.686 1.00 80.62 89 SER A N 1
ATOM 658 C CA . SER A 1 89 ? -25.601 -20.531 35.873 1.00 80.62 89 SER A CA 1
ATOM 659 C C . SER A 1 89 ? -25.802 -19.053 35.519 1.00 80.62 89 SER A C 1
ATOM 661 O O . SER A 1 89 ? -26.336 -18.743 34.452 1.00 80.62 89 SER A O 1
ATOM 663 N N . ASN A 1 90 ? -25.325 -18.119 36.354 1.00 78.25 90 ASN A N 1
ATOM 664 C CA . ASN A 1 90 ? -25.419 -16.683 36.086 1.00 78.25 90 ASN A CA 1
ATOM 665 C C . ASN A 1 90 ? -24.566 -16.234 34.888 1.00 78.25 90 ASN A C 1
ATOM 667 O O . ASN A 1 90 ? -24.891 -15.216 34.275 1.00 78.25 90 ASN A O 1
ATOM 671 N N . PHE A 1 91 ? -23.532 -16.990 34.503 1.00 77.81 91 PHE A N 1
ATOM 672 C CA . PHE A 1 91 ? -22.734 -16.705 33.302 1.00 77.81 91 PHE A CA 1
ATOM 673 C C . PHE A 1 91 ? -23.468 -17.084 32.013 1.00 77.81 91 PHE A C 1
ATOM 675 O O . PHE A 1 91 ? -23.304 -16.423 30.988 1.00 77.81 91 PHE A O 1
ATOM 682 N N . LEU A 1 92 ? -24.298 -18.130 32.074 1.00 74.38 92 LEU A N 1
ATOM 683 C CA . LEU A 1 92 ? -25.100 -18.617 30.949 1.00 74.38 92 LEU A CA 1
ATOM 684 C C . LEU A 1 92 ? -26.440 -17.892 30.826 1.00 74.38 92 LEU A C 1
ATOM 686 O O . LEU A 1 92 ? -27.036 -17.881 29.744 1.00 74.38 92 LEU A O 1
ATOM 690 N N . LYS A 1 93 ? -26.917 -17.259 31.909 1.00 77.81 93 LYS A N 1
ATOM 691 C CA . LYS A 1 93 ? -28.061 -16.349 31.842 1.00 77.81 93 LYS A CA 1
ATOM 692 C C . LYS A 1 93 ? -27.735 -15.286 30.809 1.00 77.81 93 LYS A C 1
ATOM 694 O O . LYS A 1 93 ? -26.850 -14.454 30.993 1.00 77.81 93 LYS A O 1
ATOM 699 N N . ARG A 1 94 ? -28.463 -15.349 29.694 1.00 69.12 94 ARG A N 1
ATOM 700 C CA . ARG A 1 94 ? -28.371 -14.423 28.571 1.00 69.12 94 ARG A CA 1
ATOM 701 C C . ARG A 1 94 ? -28.465 -13.014 29.150 1.00 69.12 94 ARG A C 1
ATOM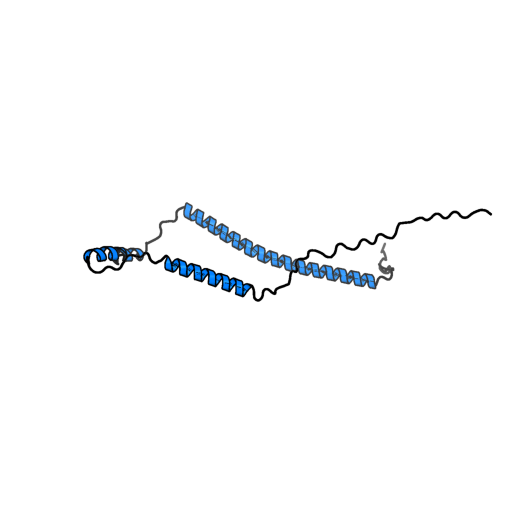 703 O O . ARG A 1 94 ? -29.563 -12.583 29.492 1.00 69.12 94 ARG A O 1
ATOM 710 N N . ARG A 1 95 ? -27.326 -12.322 29.312 1.00 66.25 95 ARG A N 1
ATOM 711 C CA . ARG A 1 95 ? -27.289 -10.909 29.709 1.00 66.25 95 ARG A CA 1
ATOM 712 C C . ARG A 1 95 ? -28.093 -10.159 28.655 1.00 66.25 95 ARG A C 1
ATOM 714 O O . ARG A 1 95 ? -27.624 -9.926 27.541 1.00 66.25 95 ARG A O 1
ATOM 721 N N . GLY A 1 96 ? -29.363 -9.927 28.966 1.00 68.75 96 GLY A N 1
ATOM 722 C CA . GLY A 1 96 ? -30.330 -9.358 28.051 1.00 68.75 96 GLY A CA 1
ATOM 723 C C . GLY A 1 96 ? -29.870 -7.963 27.687 1.00 68.75 96 GLY A C 1
ATOM 724 O O . GLY A 1 96 ? -29.794 -7.122 28.568 1.00 68.75 96 GLY A O 1
ATOM 725 N N . LYS A 1 97 ? -29.563 -7.778 26.397 1.00 68.31 97 LYS A N 1
ATOM 726 C CA . LYS A 1 97 ? -29.152 -6.532 25.737 1.00 68.31 97 LYS A CA 1
ATOM 727 C C . LYS A 1 97 ? -27.976 -5.837 26.441 1.00 68.31 97 LYS A C 1
ATOM 729 O O . LYS A 1 97 ? -28.105 -5.272 27.520 1.00 68.31 97 LYS A O 1
ATOM 734 N N . ARG A 1 98 ? -26.808 -5.835 25.784 1.00 72.25 98 ARG A N 1
ATOM 735 C CA . ARG A 1 98 ? -25.713 -4.927 26.163 1.00 72.25 98 ARG A CA 1
ATOM 736 C C . ARG A 1 98 ? -26.288 -3.515 26.325 1.00 72.25 98 ARG A C 1
ATOM 738 O O . ARG A 1 98 ? -27.161 -3.134 25.542 1.00 72.25 98 ARG A O 1
ATOM 745 N N . SER A 1 99 ? -25.812 -2.784 27.337 1.00 76.00 99 SER A N 1
ATOM 746 C CA . SER A 1 99 ? -26.092 -1.351 27.485 1.00 76.00 99 SER A CA 1
ATOM 747 C C . SER A 1 99 ? -25.952 -0.665 26.123 1.00 76.00 99 SER A C 1
ATOM 749 O O . SER A 1 99 ? -25.065 -1.066 25.358 1.00 76.00 99 SER A O 1
ATOM 751 N N . PRO A 1 100 ? -26.788 0.340 25.797 1.00 80.56 100 PRO A N 1
ATOM 752 C CA . PRO A 1 100 ? -26.536 1.191 24.643 1.00 80.56 100 PRO A CA 1
ATOM 753 C C . PRO A 1 100 ? -25.063 1.604 24.641 1.00 80.56 100 PRO A C 1
ATOM 755 O O . PRO A 1 100 ? -24.536 1.991 25.690 1.00 80.56 100 PRO A O 1
ATOM 758 N N . LYS A 1 101 ? -24.397 1.438 23.494 1.00 84.88 101 LYS A N 1
ATOM 759 C CA . LYS A 1 101 ? -22.987 1.808 23.346 1.00 84.88 101 LYS A CA 1
ATOM 760 C C . LYS A 1 101 ? -22.815 3.274 23.713 1.00 84.88 101 LYS A C 1
ATOM 762 O O . LYS A 1 101 ? -23.637 4.105 23.319 1.00 84.88 101 LYS A O 1
ATOM 767 N N . SER A 1 102 ? -21.759 3.584 24.456 1.00 91.06 102 SER A N 1
ATOM 768 C CA . SER A 1 102 ? -21.426 4.978 24.738 1.00 91.06 102 SER A CA 1
ATOM 769 C C . SER A 1 102 ? -20.941 5.671 23.461 1.00 91.06 102 SER A C 1
ATOM 771 O O . SER A 1 102 ? -20.452 5.028 22.527 1.00 91.06 102 SER A O 1
ATOM 773 N N . GLN A 1 103 ? -21.059 6.998 23.414 1.00 93.75 103 GLN A N 1
ATOM 774 C CA . GLN A 1 103 ? -20.566 7.800 22.290 1.00 93.75 103 GLN A CA 1
ATOM 775 C C . GLN A 1 103 ? -19.070 7.539 22.025 1.00 93.75 103 GLN A C 1
ATOM 777 O O . GLN A 1 103 ? -18.652 7.413 20.875 1.00 93.75 103 GLN A O 1
ATOM 782 N N . ASP A 1 104 ? -18.276 7.412 23.090 1.00 94.88 104 ASP A N 1
ATOM 783 C CA . ASP A 1 104 ? -16.833 7.179 23.005 1.00 94.88 104 ASP A CA 1
ATOM 784 C C . ASP A 1 104 ? -16.494 5.807 22.424 1.00 94.88 104 ASP A C 1
ATOM 786 O O . ASP A 1 104 ? -15.572 5.696 21.615 1.00 94.88 104 ASP A O 1
ATOM 790 N N . GLU A 1 105 ? -17.268 4.775 22.769 1.00 92.31 105 GLU A N 1
ATOM 791 C CA . GLU A 1 105 ? -17.121 3.438 22.191 1.00 92.31 105 GLU A CA 1
ATOM 792 C C . GLU A 1 105 ? -17.391 3.468 20.683 1.00 92.31 105 GLU A C 1
ATOM 794 O O . GLU A 1 105 ? -16.585 2.972 19.897 1.00 92.31 105 GLU A O 1
ATOM 799 N N . VAL A 1 106 ? -18.473 4.129 20.257 1.00 94.38 106 VAL A N 1
ATOM 800 C CA . VAL A 1 106 ? -18.800 4.285 18.831 1.00 94.38 106 VAL A CA 1
ATOM 801 C C . VAL A 1 106 ? -17.698 5.049 18.095 1.00 94.38 106 VAL A C 1
ATOM 803 O O . VAL A 1 106 ? -17.293 4.649 17.003 1.00 94.38 106 VAL A O 1
ATOM 806 N N . ASN A 1 107 ? -17.170 6.117 18.693 1.00 96.19 107 ASN A N 1
ATOM 807 C CA . ASN A 1 107 ? -16.077 6.894 18.113 1.00 96.19 107 ASN A CA 1
ATOM 808 C C . ASN A 1 107 ? -14.792 6.062 17.976 1.00 96.19 107 ASN A C 1
ATOM 810 O O . ASN A 1 107 ? -14.125 6.126 16.939 1.00 96.19 107 ASN A O 1
ATOM 814 N N . ALA A 1 108 ? -14.446 5.268 18.993 1.00 95.06 108 ALA A N 1
ATOM 815 C CA . ALA A 1 108 ? -13.288 4.379 18.966 1.00 95.06 108 ALA A CA 1
ATOM 816 C C . ALA A 1 108 ? -13.435 3.287 17.893 1.00 95.06 108 ALA A C 1
ATOM 818 O O . ALA A 1 108 ? -12.510 3.068 17.107 1.00 95.06 108 ALA A O 1
ATOM 819 N N . GLU A 1 109 ? -14.611 2.665 17.792 1.00 94.88 109 GLU A N 1
ATOM 820 C CA . GLU A 1 109 ? -14.917 1.685 16.746 1.00 94.88 109 GLU A CA 1
ATOM 821 C C . GLU A 1 109 ? -14.856 2.300 15.347 1.00 94.88 109 GLU A C 1
ATOM 823 O O . GLU A 1 109 ? -14.334 1.683 14.419 1.00 94.88 109 GLU A O 1
ATOM 828 N N . ASN A 1 110 ? -15.355 3.526 15.174 1.00 97.19 110 ASN A N 1
ATOM 829 C CA . ASN A 1 110 ? -15.346 4.181 13.871 1.00 97.19 110 ASN A CA 1
ATOM 830 C C . ASN A 1 110 ? -13.912 4.483 13.410 1.00 97.19 110 ASN A C 1
ATOM 832 O O . ASN A 1 110 ? -13.573 4.257 12.251 1.00 97.19 110 ASN A O 1
ATOM 836 N N . ARG A 1 111 ? -13.026 4.889 14.331 1.00 96.25 111 ARG A N 1
ATOM 837 C CA . ARG A 1 111 ? -11.588 5.046 14.043 1.00 96.25 111 ARG A CA 1
ATOM 838 C C . ARG A 1 111 ? -10.946 3.732 13.601 1.00 96.25 111 ARG A C 1
ATOM 840 O O . ARG A 1 111 ? -10.151 3.733 12.667 1.00 96.25 111 ARG A O 1
ATOM 847 N N . GLN A 1 112 ? -11.289 2.616 14.244 1.00 96.94 112 GLN A N 1
ATOM 848 C CA . GLN A 1 112 ? -10.789 1.297 13.842 1.00 96.94 112 GLN A CA 1
ATOM 849 C C . GLN A 1 112 ? -11.304 0.892 12.458 1.00 96.94 112 GLN A C 1
ATOM 851 O O . GLN A 1 112 ? -10.524 0.428 11.629 1.00 96.94 112 GLN A O 1
ATOM 856 N N . LYS A 1 113 ? -12.595 1.118 12.181 1.00 97.19 113 LYS A N 1
ATOM 857 C CA . LYS A 1 113 ? -13.190 0.853 10.865 1.00 97.19 113 LYS A CA 1
ATOM 858 C C . LYS A 1 113 ? -12.527 1.662 9.760 1.00 97.19 113 LYS A C 1
ATOM 860 O O . LYS A 1 113 ? -12.246 1.096 8.710 1.00 97.19 113 LYS A O 1
ATOM 865 N N . LEU A 1 114 ? -12.265 2.948 9.993 1.00 97.88 114 LEU A N 1
ATOM 866 C CA . LEU A 1 114 ? -11.588 3.804 9.019 1.00 97.88 114 LEU A CA 1
ATOM 867 C C . LEU A 1 114 ? -10.180 3.292 8.712 1.00 97.88 114 LEU A C 1
ATOM 869 O O . LEU A 1 114 ? -9.861 3.113 7.545 1.00 97.88 114 LEU A O 1
ATOM 873 N N . ARG A 1 115 ? -9.388 2.941 9.734 1.00 95.69 115 ARG A N 1
ATOM 874 C CA . ARG A 1 115 ? -8.049 2.356 9.531 1.00 95.69 115 ARG A CA 1
ATOM 875 C C . ARG A 1 115 ? -8.096 1.043 8.753 1.00 95.69 115 ARG A C 1
ATOM 877 O O . ARG A 1 115 ? -7.307 0.837 7.844 1.00 95.69 115 ARG A O 1
ATOM 884 N N . ALA A 1 116 ? -9.028 0.153 9.090 1.00 97.44 116 ALA A N 1
ATOM 885 C CA . ALA A 1 116 ? -9.181 -1.111 8.373 1.00 97.44 116 ALA A CA 1
ATOM 886 C C . ALA A 1 116 ? -9.621 -0.898 6.914 1.00 97.44 116 ALA A C 1
ATOM 888 O O . ALA A 1 116 ? -9.221 -1.649 6.028 1.00 97.44 116 ALA A O 1
ATOM 889 N N . ASN A 1 117 ? -10.452 0.118 6.665 1.00 97.62 117 ASN A N 1
ATOM 890 C CA . ASN A 1 117 ? -10.866 0.488 5.319 1.00 97.62 117 ASN A CA 1
ATOM 891 C C . ASN A 1 117 ? -9.705 1.076 4.509 1.00 97.62 117 ASN A C 1
ATOM 893 O O . ASN A 1 117 ? -9.531 0.687 3.362 1.00 97.62 117 ASN A O 1
ATOM 897 N N . GLU A 1 118 ? -8.899 1.943 5.120 1.00 97.50 118 GLU A N 1
ATOM 898 C CA . GLU A 1 118 ? -7.714 2.548 4.511 1.00 97.50 118 GLU A CA 1
ATOM 899 C C . GLU A 1 118 ? -6.678 1.491 4.127 1.00 97.50 118 GLU A C 1
ATOM 901 O O . GLU A 1 118 ? -6.334 1.403 2.956 1.00 97.50 118 GLU A O 1
ATOM 906 N N . LEU A 1 119 ? -6.323 0.584 5.044 1.00 97.88 119 LEU A N 1
ATOM 907 C CA . LEU A 1 119 ? -5.423 -0.540 4.748 1.00 97.88 119 LEU A CA 1
ATOM 908 C C . LEU A 1 119 ? -5.929 -1.408 3.590 1.00 97.88 119 LEU A C 1
ATOM 910 O O . LEU A 1 119 ? -5.165 -1.868 2.746 1.00 97.88 119 LEU A O 1
ATOM 914 N N . ARG A 1 120 ? -7.243 -1.650 3.540 1.00 97.00 120 ARG A N 1
ATOM 915 C CA . ARG A 1 120 ? -7.849 -2.413 2.447 1.00 97.00 120 ARG A CA 1
ATOM 916 C C . ARG A 1 120 ? -7.799 -1.645 1.126 1.00 97.00 120 ARG A C 1
ATOM 918 O O . ARG A 1 120 ? -7.647 -2.271 0.083 1.00 97.00 120 ARG A O 1
ATOM 925 N N . ARG A 1 121 ? -7.964 -0.321 1.163 1.00 97.94 121 ARG A N 1
ATOM 926 C CA . ARG A 1 121 ? -7.868 0.546 -0.014 1.00 97.94 121 ARG A CA 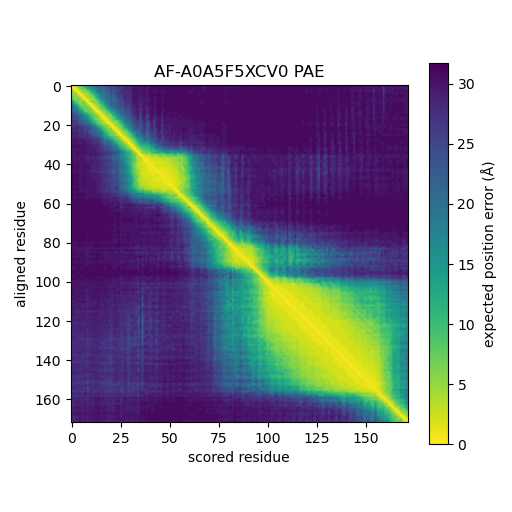1
ATOM 927 C C . ARG A 1 121 ? -6.442 0.552 -0.556 1.00 97.94 121 ARG A C 1
ATOM 929 O O . ARG A 1 121 ? -6.274 0.261 -1.731 1.00 97.94 121 ARG A O 1
ATOM 936 N N . GLU A 1 122 ? -5.460 0.787 0.310 1.00 97.31 122 GLU A N 1
ATOM 937 C CA . GLU A 1 122 ? -4.030 0.776 -0.022 1.00 97.31 122 GLU A CA 1
ATOM 938 C C . GLU A 1 122 ? -3.623 -0.551 -0.664 1.00 97.31 122 GLU A C 1
ATOM 940 O O . GLU A 1 122 ? -3.027 -0.548 -1.733 1.00 97.31 122 GLU A O 1
ATOM 945 N N . TYR A 1 123 ? -4.057 -1.683 -0.100 1.00 97.12 123 TYR A N 1
ATOM 946 C CA . TYR A 1 123 ? -3.794 -3.001 -0.683 1.00 97.12 123 TYR A CA 1
ATOM 947 C C . TYR A 1 123 ? -4.286 -3.129 -2.135 1.00 97.12 123 TYR A C 1
ATOM 949 O O . TYR A 1 123 ? -3.576 -3.645 -2.995 1.00 97.12 123 TYR A O 1
ATOM 957 N N . TYR A 1 124 ? -5.506 -2.671 -2.431 1.00 97.44 124 TYR A N 1
ATOM 958 C CA . TYR A 1 124 ? -6.030 -2.742 -3.797 1.00 97.44 124 TYR A CA 1
ATOM 959 C C . TYR A 1 124 ? -5.418 -1.690 -4.728 1.00 97.44 124 TYR A C 1
ATOM 961 O O . TYR A 1 124 ? -5.299 -1.947 -5.923 1.00 97.44 124 TYR A O 1
ATOM 969 N N . GLU A 1 125 ? -5.048 -0.520 -4.207 1.00 97.75 125 GLU A N 1
ATOM 970 C CA . GLU A 1 125 ? -4.325 0.509 -4.960 1.00 97.75 125 GLU A CA 1
ATOM 971 C C . GLU A 1 125 ? -2.933 0.010 -5.360 1.00 97.75 125 GLU A C 1
ATOM 973 O O . GLU A 1 125 ? -2.566 0.140 -6.523 1.00 97.75 125 GLU A O 1
ATOM 978 N N . GLU A 1 126 ? -2.207 -0.635 -4.446 1.00 97.50 126 GLU A N 1
ATOM 979 C CA . GLU A 1 126 ? -0.885 -1.209 -4.700 1.00 97.50 126 GLU A CA 1
ATOM 980 C C . GLU A 1 126 ? -0.960 -2.350 -5.720 1.00 97.50 126 GLU A C 1
ATOM 982 O O . GLU A 1 126 ? -0.244 -2.321 -6.715 1.00 97.50 126 GLU A O 1
ATOM 987 N N . GLN A 1 127 ? -1.919 -3.273 -5.574 1.00 96.94 127 GLN A N 1
ATOM 988 C CA . GLN A 1 127 ? -2.150 -4.337 -6.563 1.00 96.94 127 GLN A CA 1
ATOM 989 C C . GLN A 1 127 ? -2.471 -3.795 -7.962 1.00 96.94 127 GLN A C 1
ATOM 991 O O . GLN A 1 127 ? -2.026 -4.351 -8.967 1.00 96.94 127 GLN A O 1
ATOM 996 N N . ARG A 1 128 ? -3.253 -2.712 -8.051 1.00 97.38 128 ARG A N 1
ATOM 997 C CA . ARG A 1 128 ? -3.553 -2.080 -9.341 1.00 97.38 128 ARG A CA 1
ATOM 998 C C . ARG A 1 128 ? -2.319 -1.388 -9.917 1.00 97.38 128 ARG A C 1
ATOM 1000 O O . ARG A 1 128 ? -2.064 -1.522 -11.107 1.00 97.38 128 ARG A O 1
ATOM 1007 N N . ASN A 1 129 ? -1.567 -0.679 -9.080 1.00 98.06 129 ASN A N 1
ATOM 1008 C CA . ASN A 1 129 ? -0.372 0.051 -9.483 1.00 98.06 129 ASN A CA 1
ATOM 1009 C C . ASN A 1 129 ? 0.741 -0.889 -9.962 1.00 98.06 129 ASN A C 1
ATOM 1011 O O . ASN A 1 129 ? 1.352 -0.625 -10.987 1.00 98.06 129 ASN A O 1
ATOM 1015 N N . GLU A 1 130 ? 0.969 -2.010 -9.274 1.00 96.94 130 GLU A N 1
ATOM 1016 C CA . GLU A 1 130 ? 1.906 -3.052 -9.716 1.00 96.94 130 GLU A CA 1
ATOM 1017 C C . GLU A 1 130 ? 1.538 -3.584 -11.105 1.00 96.94 130 GLU A C 1
ATOM 1019 O O . GLU A 1 130 ? 2.403 -3.757 -11.961 1.00 96.94 130 GLU A O 1
ATOM 1024 N N . PHE A 1 131 ? 0.246 -3.816 -11.347 1.00 97.00 131 PHE A N 1
ATOM 1025 C CA . PHE A 1 131 ? -0.229 -4.284 -12.643 1.00 97.00 131 PHE A CA 1
ATOM 1026 C C . PHE A 1 131 ? -0.075 -3.226 -13.744 1.00 97.00 131 PHE A C 1
ATOM 1028 O O . PHE A 1 131 ? 0.393 -3.548 -14.834 1.00 97.00 131 PHE A O 1
ATOM 1035 N N . GLU A 1 132 ? -0.465 -1.977 -13.473 1.00 97.00 132 GLU A N 1
ATOM 1036 C CA . GLU A 1 132 ? -0.296 -0.858 -14.408 1.00 97.00 132 GLU A CA 1
ATOM 1037 C C . GLU A 1 132 ? 1.186 -0.662 -14.756 1.00 97.00 132 GLU A C 1
ATOM 1039 O O . GLU A 1 132 ? 1.526 -0.607 -15.936 1.00 97.00 132 GLU A O 1
ATOM 1044 N N . ASN A 1 133 ? 2.064 -0.681 -13.749 1.00 97.69 133 ASN A N 1
ATOM 1045 C CA . ASN A 1 133 ? 3.508 -0.561 -13.920 1.00 97.69 133 ASN A CA 1
ATOM 1046 C C . ASN A 1 133 ? 4.085 -1.707 -14.768 1.00 97.69 133 ASN A C 1
ATOM 1048 O O . ASN A 1 133 ? 4.820 -1.450 -15.714 1.00 97.69 133 ASN A O 1
ATOM 1052 N N . PHE A 1 134 ? 3.684 -2.957 -14.507 1.00 97.44 134 PHE A N 1
ATOM 1053 C CA . PHE A 1 134 ? 4.118 -4.106 -15.307 1.00 97.44 134 PHE A CA 1
ATOM 1054 C C . PHE A 1 134 ? 3.708 -3.988 -16.783 1.00 97.44 134 PHE A C 1
ATOM 1056 O O . PHE A 1 134 ? 4.486 -4.313 -17.678 1.00 97.44 134 PHE A O 1
ATOM 1063 N N . VAL A 1 135 ? 2.476 -3.547 -17.056 1.00 97.50 135 VAL A N 1
ATOM 1064 C CA . VAL A 1 135 ? 1.991 -3.370 -18.433 1.00 97.50 135 VAL A CA 1
ATOM 1065 C C . VAL A 1 135 ? 2.732 -2.234 -19.140 1.00 97.50 135 VAL A C 1
ATOM 1067 O O . VAL A 1 135 ? 3.048 -2.370 -20.321 1.00 97.50 135 VAL A O 1
ATOM 1070 N N . GLU A 1 136 ? 3.001 -1.133 -18.441 1.00 96.31 136 GLU A N 1
ATOM 1071 C CA . GLU A 1 136 ? 3.778 -0.004 -18.960 1.00 96.31 136 GLU A CA 1
ATOM 1072 C C . GLU A 1 136 ? 5.213 -0.431 -19.288 1.00 96.31 136 GLU A C 1
ATOM 1074 O O . GLU A 1 136 ? 5.632 -0.291 -20.433 1.00 96.31 136 GLU A O 1
ATOM 1079 N N . GLU A 1 137 ? 5.903 -1.096 -18.359 1.00 97.06 137 GLU A N 1
ATOM 1080 C CA . GLU A 1 137 ? 7.269 -1.592 -18.566 1.00 97.06 137 GLU A CA 1
ATOM 1081 C C . GLU A 1 137 ? 7.350 -2.572 -19.750 1.00 97.06 137 GLU A C 1
ATOM 1083 O O . GLU A 1 137 ? 8.247 -2.472 -20.584 1.00 97.06 137 GLU A O 1
ATOM 1088 N N . GLN A 1 138 ? 6.374 -3.476 -19.905 1.00 97.38 138 GLN A N 1
ATOM 1089 C CA . GLN A 1 138 ? 6.322 -4.374 -21.066 1.00 97.38 138 GLN A CA 1
ATOM 1090 C C . GLN A 1 138 ? 6.109 -3.643 -22.396 1.00 97.38 138 GLN A C 1
ATOM 1092 O O . GLN A 1 138 ? 6.658 -4.063 -23.421 1.00 97.38 138 GLN A O 1
ATOM 1097 N N . ASN A 1 139 ? 5.298 -2.585 -22.411 1.00 97.25 139 ASN A N 1
ATOM 1098 C CA . ASN A 1 139 ? 5.095 -1.784 -23.615 1.00 97.25 139 ASN A CA 1
ATOM 1099 C C . ASN A 1 139 ? 6.352 -0.986 -23.962 1.00 97.25 139 ASN A C 1
ATOM 1101 O O . ASN A 1 139 ? 6.756 -1.004 -25.124 1.00 97.25 139 ASN A O 1
ATOM 1105 N N . ASP A 1 140 ? 6.996 -0.370 -22.973 1.00 97.38 140 ASP A N 1
ATOM 1106 C CA . ASP A 1 140 ? 8.226 0.401 -23.156 1.00 97.38 140 ASP A CA 1
ATOM 1107 C C . ASP A 1 140 ? 9.368 -0.493 -23.661 1.00 97.38 140 ASP A C 1
ATOM 1109 O O . ASP A 1 140 ? 10.030 -0.172 -24.646 1.00 97.38 140 ASP A O 1
ATOM 1113 N N . GLU A 1 141 ? 9.555 -1.679 -23.071 1.00 96.94 141 GLU A N 1
ATOM 1114 C CA . GLU A 1 141 ? 10.545 -2.661 -23.535 1.00 96.94 141 GLU A CA 1
ATOM 1115 C C . GLU A 1 141 ? 10.298 -3.111 -24.985 1.00 96.94 141 GLU A C 1
ATOM 1117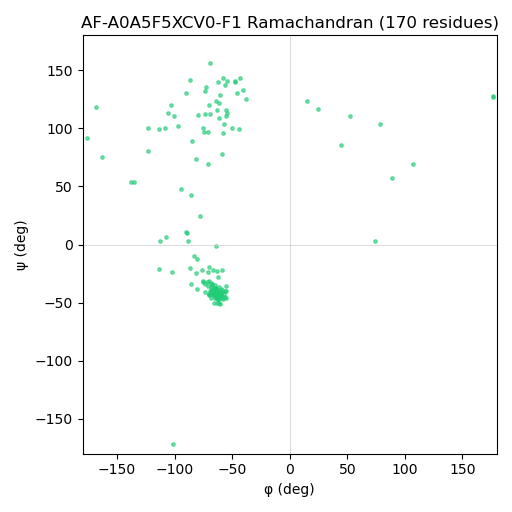 O O . GLU A 1 141 ? 11.240 -3.345 -25.753 1.00 96.94 141 GLU A O 1
ATOM 1122 N N . GLN A 1 142 ? 9.031 -3.282 -25.373 1.00 96.50 142 GLN A N 1
ATOM 1123 C CA . GLN A 1 142 ? 8.655 -3.613 -26.749 1.00 96.50 142 GLN A CA 1
ATOM 1124 C C . GLN A 1 142 ? 8.896 -2.440 -27.699 1.00 96.50 142 GLN A C 1
ATOM 1126 O O . GLN A 1 142 ? 9.399 -2.652 -28.807 1.00 96.50 142 GLN A O 1
ATOM 1131 N N . GLU A 1 143 ? 8.549 -1.221 -27.291 1.00 96.56 143 GLU A N 1
ATOM 1132 C CA . GLU A 1 143 ? 8.750 -0.015 -28.087 1.00 96.56 143 GLU A CA 1
ATOM 1133 C C . GLU A 1 143 ? 10.238 0.236 -28.328 1.00 96.56 143 GLU A C 1
ATOM 1135 O O . GLU A 1 143 ? 10.635 0.413 -29.481 1.00 96.56 143 GLU A O 1
ATOM 1140 N N . GLU A 1 144 ? 11.072 0.142 -27.293 1.00 96.69 144 GLU A N 1
ATOM 1141 C CA . GLU A 1 144 ? 12.521 0.301 -27.423 1.00 96.69 144 GLU A CA 1
ATOM 1142 C C . GLU A 1 144 ? 13.122 -0.789 -28.313 1.00 96.69 144 GLU A C 1
ATOM 1144 O O . GLU A 1 144 ? 13.863 -0.492 -29.251 1.00 96.69 144 GLU A O 1
ATOM 1149 N N . ARG A 1 145 ? 12.717 -2.053 -28.145 1.00 96.75 145 ARG A N 1
ATOM 1150 C CA . ARG A 1 145 ? 13.158 -3.138 -29.038 1.00 96.75 145 ARG A CA 1
ATOM 1151 C C . ARG A 1 145 ? 12.760 -2.890 -30.493 1.00 96.75 145 ARG A C 1
ATOM 1153 O O . ARG A 1 145 ? 13.540 -3.157 -31.409 1.00 96.75 145 ARG A O 1
ATOM 1160 N N . SER A 1 146 ? 11.534 -2.426 -30.722 1.00 94.69 146 SER A N 1
ATOM 1161 C CA . SER A 1 146 ? 11.029 -2.092 -32.056 1.00 94.69 146 SER A CA 1
ATOM 1162 C C . SER A 1 146 ? 11.822 -0.935 -32.663 1.00 94.69 146 SER A C 1
ATOM 1164 O O . SER A 1 146 ? 12.256 -1.008 -33.816 1.00 94.69 146 SER A O 1
ATOM 1166 N N . ARG A 1 147 ? 12.077 0.107 -31.870 1.00 95.44 147 ARG A N 1
ATOM 1167 C CA . ARG A 1 147 ? 12.861 1.278 -32.255 1.00 95.44 147 ARG A CA 1
ATOM 1168 C C . ARG A 1 147 ? 14.283 0.895 -32.634 1.00 95.44 147 ARG A C 1
ATOM 1170 O O . ARG A 1 147 ? 14.716 1.219 -33.739 1.00 95.44 147 ARG A O 1
ATOM 1177 N N . GLU A 1 148 ? 14.968 0.145 -31.779 1.00 95.06 148 GLU A N 1
ATOM 1178 C CA . GLU A 1 148 ? 16.305 -0.377 -32.045 1.00 95.06 148 GLU A CA 1
ATOM 1179 C C . GLU A 1 148 ? 16.313 -1.229 -33.316 1.00 95.06 148 GLU A C 1
ATOM 1181 O O . GLU A 1 148 ? 17.150 -1.018 -34.188 1.00 95.06 148 GLU A O 1
ATOM 1186 N N . ALA A 1 149 ? 15.355 -2.144 -33.490 1.00 92.88 149 ALA A N 1
ATOM 1187 C CA . ALA A 1 149 ? 15.270 -2.970 -34.694 1.00 92.88 149 ALA A CA 1
ATOM 1188 C C . ALA A 1 149 ? 15.093 -2.128 -35.971 1.00 92.88 149 ALA A C 1
ATOM 1190 O O . ALA A 1 149 ? 15.732 -2.404 -36.991 1.00 92.88 149 ALA A O 1
ATOM 1191 N N . ILE A 1 150 ? 14.268 -1.077 -35.920 1.00 89.56 150 ILE A N 1
ATOM 1192 C CA . ILE A 1 150 ? 14.083 -0.131 -37.027 1.00 89.56 150 ILE A CA 1
ATOM 1193 C C . ILE A 1 150 ? 15.378 0.637 -37.304 1.00 89.56 150 ILE A C 1
ATOM 1195 O O . ILE A 1 150 ? 15.742 0.823 -38.467 1.00 89.56 150 ILE A O 1
ATOM 1199 N N . GLU A 1 151 ? 16.083 1.087 -36.270 1.00 88.75 151 GLU A N 1
ATOM 1200 C CA . GLU A 1 151 ? 17.355 1.798 -36.408 1.00 88.75 151 GLU A CA 1
ATOM 1201 C C . GLU A 1 151 ? 18.452 0.896 -36.977 1.00 88.75 151 GLU A C 1
ATOM 1203 O O . GLU A 1 151 ? 19.145 1.305 -37.908 1.00 88.75 151 GLU A O 1
ATOM 1208 N N . GLN A 1 152 ? 18.557 -0.350 -36.514 1.00 91.38 152 GLN A N 1
ATOM 1209 C CA . GLN A 1 152 ? 19.475 -1.350 -37.063 1.00 91.38 152 GLN A CA 1
ATOM 1210 C C 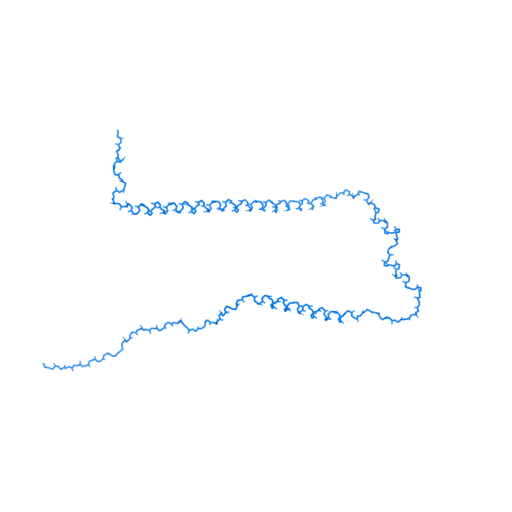. GLN A 1 152 ? 19.162 -1.647 -38.535 1.00 91.38 152 GLN A C 1
ATOM 1212 O O . GLN A 1 152 ? 20.060 -1.672 -39.379 1.00 91.38 152 GLN A O 1
ATOM 1217 N N . TRP A 1 153 ? 17.881 -1.809 -38.883 1.00 89.88 153 TRP A N 1
ATOM 1218 C CA . TRP A 1 153 ? 17.460 -2.018 -40.269 1.00 89.88 153 TRP A CA 1
ATOM 1219 C C . TRP A 1 153 ? 17.795 -0.811 -41.151 1.00 89.88 153 TRP A C 1
ATOM 1221 O O . TRP A 1 153 ? 18.285 -0.987 -42.268 1.00 89.88 153 TRP A O 1
ATOM 1231 N N . ARG A 1 154 ? 17.591 0.413 -40.643 1.00 85.25 154 ARG A N 1
ATOM 1232 C CA . ARG A 1 154 ? 17.985 1.656 -41.324 1.00 85.25 154 ARG A CA 1
ATOM 1233 C C . ARG A 1 154 ? 19.490 1.748 -41.523 1.00 85.25 154 ARG A C 1
ATOM 1235 O O . ARG A 1 154 ? 19.901 2.161 -42.597 1.00 85.25 154 ARG A O 1
ATOM 1242 N N . GLN A 1 155 ? 20.292 1.376 -40.527 1.00 83.50 155 GLN A N 1
ATOM 1243 C CA . GLN A 1 155 ? 21.753 1.372 -40.630 1.00 83.50 155 GLN A CA 1
ATOM 1244 C C . GLN A 1 155 ? 22.231 0.382 -41.696 1.00 83.50 155 GLN A C 1
ATOM 1246 O O . GLN A 1 155 ? 23.078 0.733 -42.512 1.00 83.50 155 GLN A O 1
ATOM 1251 N N . TRP A 1 156 ? 21.655 -0.824 -41.743 1.00 84.12 156 TRP A N 1
ATOM 1252 C CA . TRP A 1 156 ? 22.003 -1.819 -42.761 1.00 84.12 156 TRP A CA 1
ATOM 1253 C C . TRP A 1 156 ? 21.629 -1.368 -44.180 1.00 84.12 156 TRP A C 1
ATOM 1255 O O . TRP A 1 156 ? 22.382 -1.604 -45.120 1.00 84.12 156 TRP A O 1
ATOM 1265 N N . HIS A 1 157 ? 20.487 -0.690 -44.334 1.00 77.38 157 HIS A N 1
ATOM 1266 C CA . HIS A 1 157 ? 20.008 -0.165 -45.619 1.00 77.38 157 HIS A CA 1
ATOM 1267 C C . HIS A 1 157 ? 20.489 1.263 -45.920 1.00 77.38 157 HIS A C 1
ATOM 1269 O O . HIS A 1 157 ? 19.980 1.892 -46.848 1.00 77.38 157 HIS A O 1
ATOM 1275 N N . TYR A 1 158 ? 21.433 1.804 -45.148 1.00 72.06 158 TYR A N 1
ATOM 1276 C CA . TYR A 1 158 ? 21.911 3.164 -45.354 1.00 72.06 158 TYR A CA 1
ATOM 1277 C C . TYR A 1 158 ? 22.828 3.223 -46.584 1.00 72.06 158 TYR A C 1
ATOM 1279 O O . TYR A 1 158 ? 24.020 2.939 -46.517 1.00 72.06 158 TYR A O 1
ATOM 1287 N N . ASP A 1 159 ? 22.257 3.612 -47.720 1.00 72.94 159 ASP A N 1
ATOM 1288 C CA . ASP A 1 159 ? 22.937 3.809 -49.006 1.00 72.94 159 ASP A CA 1
ATOM 1289 C C . ASP A 1 159 ? 23.505 5.235 -49.182 1.00 72.94 159 ASP A C 1
ATOM 1291 O O . ASP A 1 159 ? 24.055 5.571 -50.231 1.00 72.94 159 ASP A O 1
ATOM 1295 N N . GLY A 1 160 ? 23.374 6.086 -48.156 1.00 71.56 160 GLY A N 1
ATOM 1296 C CA . GLY A 1 160 ? 23.753 7.501 -48.197 1.00 71.56 160 GLY A CA 1
ATOM 1297 C C . GLY A 1 160 ? 22.800 8.390 -49.006 1.00 71.56 160 GLY A C 1
ATOM 1298 O O . GLY A 1 160 ? 23.054 9.588 -49.125 1.00 71.56 160 GLY A O 1
ATOM 1299 N N . LEU A 1 161 ? 21.702 7.839 -49.538 1.00 68.56 161 LEU A N 1
ATOM 1300 C CA . LEU A 1 161 ? 20.739 8.528 -50.402 1.00 68.56 161 LEU A CA 1
ATOM 1301 C C . LEU A 1 161 ? 19.397 8.832 -49.699 1.00 68.56 161 LEU A C 1
ATOM 1303 O O . LEU A 1 161 ? 18.454 9.292 -50.345 1.00 68.56 161 LEU A O 1
ATOM 1307 N N . HIS A 1 162 ? 19.294 8.568 -48.389 1.00 61.41 162 HIS A N 1
ATOM 1308 C CA . HIS A 1 162 ? 18.066 8.722 -47.594 1.00 61.41 162 HIS A CA 1
ATOM 1309 C C . HIS A 1 162 ? 17.943 10.133 -46.975 1.00 61.41 162 HIS A C 1
ATOM 1311 O O . HIS A 1 162 ? 18.888 10.565 -46.312 1.00 61.41 162 HIS A O 1
ATOM 1317 N N . PRO A 1 163 ? 16.803 10.855 -47.108 1.00 61.69 163 PRO A N 1
ATOM 1318 C CA . PRO A 1 163 ? 15.516 10.438 -47.675 1.00 61.69 163 PRO A CA 1
ATOM 1319 C C . PRO A 1 163 ? 15.542 10.308 -49.198 1.00 61.69 163 PRO A C 1
ATOM 1321 O O . PRO A 1 163 ? 16.008 11.220 -49.876 1.00 61.69 163 PRO A O 1
ATOM 1324 N N . SER A 1 164 ? 14.958 9.231 -49.742 1.00 61.97 164 SER A N 1
ATOM 1325 C CA . SER A 1 164 ? 14.838 9.065 -51.195 1.00 61.97 164 SER A CA 1
ATOM 1326 C C . SER A 1 164 ? 14.118 10.276 -51.806 1.00 61.97 164 SER A C 1
ATOM 1328 O O . SER A 1 164 ? 12.934 10.507 -51.545 1.00 61.97 164 SER A O 1
ATOM 1330 N N . TYR A 1 165 ? 14.814 11.037 -52.647 1.00 57.66 165 TYR A N 1
ATOM 1331 C CA . TYR A 1 165 ? 14.338 12.294 -53.239 1.00 57.66 165 TYR A CA 1
ATOM 1332 C C . TYR A 1 165 ? 13.114 12.153 -54.167 1.00 57.66 165 TYR A C 1
ATOM 1334 O O . TYR A 1 165 ? 12.613 13.152 -54.678 1.00 57.66 165 TYR A O 1
ATOM 1342 N N . LEU A 1 166 ? 12.601 10.937 -54.383 1.00 56.97 166 LEU A N 1
ATOM 1343 C CA . LEU A 1 166 ? 11.503 10.666 -55.315 1.00 56.97 166 LEU A CA 1
ATOM 1344 C C . LEU A 1 166 ? 10.137 11.209 -54.861 1.00 56.97 166 LEU A C 1
ATOM 1346 O O . LEU A 1 166 ? 9.276 11.418 -55.711 1.00 56.97 166 LEU A O 1
ATOM 1350 N N . TYR A 1 167 ? 9.942 11.500 -53.570 1.00 56.59 167 TYR A N 1
ATOM 1351 C CA . TYR A 1 167 ? 8.670 12.031 -53.049 1.00 56.59 167 TYR A CA 1
ATOM 1352 C C . TYR A 1 167 ? 8.732 13.477 -52.537 1.00 56.59 167 TYR A C 1
ATOM 1354 O O . TYR A 1 167 ? 7.711 14.014 -52.118 1.00 56.59 167 TYR A O 1
ATOM 1362 N N . ASN A 1 168 ? 9.875 14.162 -52.648 1.00 55.94 168 ASN A N 1
ATOM 1363 C CA . ASN A 1 168 ? 9.995 15.585 -52.302 1.00 55.94 168 ASN A CA 1
ATOM 1364 C C . ASN A 1 168 ? 9.590 16.494 -53.483 1.00 55.94 168 ASN A C 1
ATOM 1366 O O . ASN A 1 168 ? 10.249 17.482 -53.805 1.00 55.94 168 ASN A O 1
ATOM 1370 N N . ARG A 1 169 ? 8.501 16.142 -54.181 1.00 53.78 169 ARG A N 1
ATOM 1371 C CA . ARG A 1 169 ? 7.889 17.008 -55.192 1.00 53.78 169 ARG A CA 1
ATOM 1372 C C . ARG A 1 169 ? 6.942 17.959 -54.473 1.00 53.78 169 ARG A C 1
ATOM 1374 O O . ARG A 1 169 ? 5.766 17.661 -54.294 1.00 53.78 169 ARG A O 1
ATOM 1381 N N . HIS A 1 170 ? 7.472 19.102 -54.051 1.00 58.81 170 HIS A N 1
ATOM 1382 C CA . HIS A 1 170 ? 6.652 20.237 -53.648 1.00 58.81 170 HIS A CA 1
ATOM 1383 C C . HIS A 1 170 ? 5.687 20.583 -54.792 1.00 58.81 170 HIS A C 1
ATOM 1385 O O . HIS A 1 170 ? 6.114 20.995 -55.871 1.00 58.81 170 HIS A O 1
ATOM 1391 N N . HIS A 1 171 ? 4.389 20.385 -54.568 1.00 61.03 171 HIS A N 1
ATOM 1392 C CA . HIS A 1 171 ? 3.369 21.076 -55.342 1.00 61.03 171 HIS A CA 1
ATOM 1393 C C . HIS A 1 171 ? 3.353 22.529 -54.851 1.00 61.03 171 HIS A C 1
ATOM 1395 O O . HIS A 1 171 ? 3.055 22.777 -53.683 1.00 61.03 171 HIS A O 1
ATOM 1401 N N . ILE A 1 172 ? 3.773 23.443 -55.729 1.00 54.62 172 ILE A N 1
ATOM 1402 C CA . ILE A 1 172 ? 3.579 24.896 -55.605 1.00 54.62 172 ILE A CA 1
ATOM 1403 C C . ILE A 1 172 ? 2.162 25.220 -56.071 1.00 54.62 172 ILE A C 1
ATOM 1405 O O . ILE A 1 172 ? 1.750 24.618 -57.092 1.00 54.62 172 ILE A O 1
#

Secondary structure (DSSP, 8-state):
-------------------S-SS---------TTTHHHHHHHHHHHHHHHHHHHHHHHT--S------S-HHHHHHHHHHHS--HHHHHHHHS---S-----HHHHHHHHHHHHHHHHHHHHHHHHHHHHHHHHHHHHHHHHHHHHHHHHHHHHHHT--S--S-GGG-----

Foldseek 3Di:
DDDDDDDDDDDDDDPPDDDPPDDDDPDPPCPDCPCVVVVVVVVVVVVVVVVVVVVVVVVPPDDDDDDDDPPPPVVVVVCVVDDDVVRVVVVVPPPPDDDDDDPVNVVVVVVVV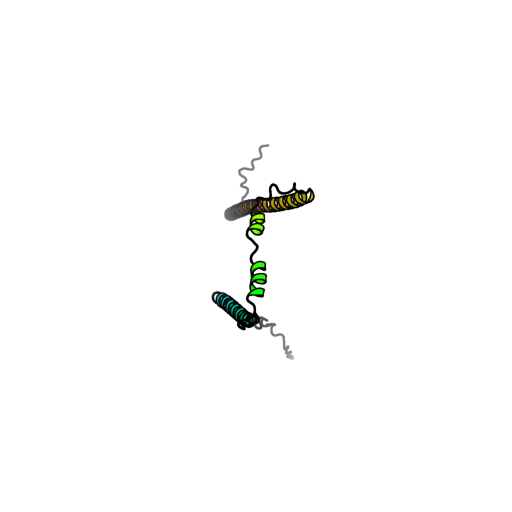VVVVVVVVVVVVVVVVVVVVVVVVVVVVVVVVVVVVVVVVCVVVPPVCPPPCPPPPDDD

Radius of gyration: 44.92 Å; Cα contacts (8 Å, |Δi|>4): 3; chains: 1; bounding box: 123×63×115 Å

Mean predicted aligned error: 22.66 Å

Sequence (172 aa):
MPGTEVRTWRLASGSAEPSPSALWFPNGASAHPKMAWRQLLLACCLSAAVLLTTLQEGAGASVGTQQEAGQDVREDVEQKIFMQESDASNFLKRRGKRSPKSQDEVNAENRQKLRANELRREYYEEQRNEFENFVEEQNDEQEERSREAIEQWRQWHYDGLHPSYLYNRHHI

pLDDT: mean 72.35, std 21.15, range [33.44, 98.06]

Solvent-accessible surface area (backbone atoms only — not comparable to full-atom values): 11224 Å² total; per-residue (Å²): 132,86,79,92,78,89,79,87,82,81,87,84,78,77,91,75,81,78,78,96,78,83,87,87,76,80,83,80,72,82,72,70,70,83,56,57,56,59,51,51,51,50,52,51,53,50,51,51,49,54,52,51,54,58,49,55,68,66,64,74,78,73,79,84,92,74,82,91,84,63,80,80,60,54,57,64,56,54,54,68,73,48,73,51,66,76,64,52,46,61,73,70,47,75,76,76,71,77,73,82,79,50,71,66,57,53,53,54,51,50,55,51,51,51,52,56,50,48,56,54,47,51,52,54,50,51,57,50,48,55,51,52,49,52,54,49,52,53,49,50,55,48,49,52,52,50,50,51,52,50,50,52,51,47,60,75,66,60,80,85,59,80,75,67,72,87,74,74,70,80,84,127